Protein AF-A0A1C4VE84-F1 (afdb_monomer)

Solvent-accessible surface area (backbone atoms only — not comparable to full-atom values): 9255 Å² total; per-residue (Å²): 103,68,41,50,39,54,48,46,52,50,37,52,68,34,23,28,60,48,46,66,56,39,67,74,41,74,46,63,58,92,95,54,67,78,36,44,40,70,88,47,83,71,79,38,20,65,40,24,32,61,72,70,25,50,48,54,58,84,60,52,80,70,48,86,54,87,68,50,43,42,70,70,57,60,60,45,70,70,31,69,69,54,42,50,50,38,37,56,51,50,57,56,36,46,76,40,68,62,18,76,68,31,43,52,52,50,52,48,67,69,44,65,84,38,54,73,57,50,54,56,47,43,71,75,49,83,51,47,57,45,48,59,63,84,85,32,37,41,70,50,41,80,41,73,70,45,45,53,48,51,46,52,54,42,49,52,50,22,50,57,42,45,75,76,69,97

Sequence (166 aa):
MGSFVDSFIVNELTRNFDAYARSSYFHKDRGGKITAGPLWDLDLTYGIGGGDNLETTGWQYAQPRWPKPNNWINRLVTDPGFMALVRARWAALRQGPLSAAGLDARLAALTAPLANAADRNFQRWPNLTTEKIGPIVTPTADTWPGQLGYLRDWLTRRMAWLDSAV

Secondary structure (DSSP, 8-state):
-HHHHHHHHHHHHHT-TTTTTSS--EE--TTSPPEE------SS-TT-BSGGGG-SSS-GGG--SSSPPPHHHHHHHT-HHHHHHHHHHHHHHHTTTTSHHHHHHHHHHHHGGGHHHHHHHHHHS--TT-SEETTEE----SSHHHHHHHHHHHHHHHHHHHHHH-

InterPro domains:
  IPR014867 Spore coat protein CotH/Invasin CotH2/3/7 [PF08757] (3-162)

Mean predicted aligned error: 3.01 Å

Radius of gyration: 17.16 Å; Cα contacts (8 Å, |Δi|>4): 199; chains: 1; bounding box: 47×35×49 Å

Structure (mmCIF, N/CA/C/O backbone):
data_AF-A0A1C4VE84-F1
#
_entry.id   AF-A0A1C4VE84-F1
#
loop_
_atom_site.group_PDB
_atom_site.id
_atom_site.type_symbol
_atom_site.label_atom_id
_atom_site.label_alt_id
_atom_site.label_comp_id
_atom_site.label_asym_id
_atom_site.label_entity_id
_atom_site.label_seq_id
_atom_site.pdbx_PDB_ins_code
_atom_site.Cartn_x
_atom_site.Cartn_y
_atom_site.Cartn_z
_atom_site.occupancy
_atom_site.B_iso_or_equiv
_atom_site.auth_seq_id
_atom_site.auth_comp_id
_atom_site.auth_asym_id
_atom_site.auth_atom_id
_atom_site.pdbx_PDB_model_num
ATOM 1 N N . MET A 1 1 ? -17.828 -2.493 11.248 1.00 73.56 1 MET A N 1
ATOM 2 C CA . MET A 1 1 ? -16.469 -2.604 11.822 1.00 73.56 1 MET A CA 1
ATOM 3 C C . MET A 1 1 ? -15.560 -3.405 10.902 1.00 73.56 1 MET A C 1
ATOM 5 O O . MET A 1 1 ? -14.578 -2.835 10.465 1.00 73.56 1 MET A O 1
ATOM 9 N N . GLY A 1 2 ? -15.908 -4.651 10.537 1.00 90.81 2 GLY A N 1
ATOM 10 C CA . GLY A 1 2 ? -15.069 -5.503 9.671 1.00 90.81 2 GLY A CA 1
ATOM 11 C C . GLY A 1 2 ? -14.577 -4.829 8.385 1.00 90.81 2 GLY A C 1
ATOM 12 O O . GLY A 1 2 ? -13.380 -4.775 8.160 1.00 90.81 2 GLY A O 1
ATOM 13 N N . SER A 1 3 ? -15.463 -4.173 7.629 1.00 96.31 3 SER A N 1
ATOM 14 C CA . SER A 1 3 ? -15.075 -3.444 6.409 1.00 96.31 3 SER A CA 1
ATOM 15 C C . SER A 1 3 ? -14.049 -2.325 6.640 1.00 96.31 3 SER A C 1
ATOM 17 O O . SER A 1 3 ? -13.192 -2.082 5.802 1.00 96.31 3 SER A O 1
ATOM 19 N N . PHE A 1 4 ? -14.131 -1.627 7.778 1.00 97.25 4 PHE A N 1
ATOM 20 C CA . PHE A 1 4 ? -13.164 -0.587 8.138 1.00 97.25 4 PHE A CA 1
ATOM 21 C C . PHE A 1 4 ? -11.826 -1.198 8.558 1.00 97.25 4 PHE A C 1
ATOM 23 O O . PHE A 1 4 ? -10.792 -0.624 8.248 1.00 97.25 4 PHE A O 1
ATOM 30 N N . VAL A 1 5 ? -11.843 -2.362 9.215 1.00 98.12 5 VAL A N 1
ATOM 31 C CA . VAL A 1 5 ? -10.628 -3.119 9.552 1.00 98.12 5 VAL A CA 1
ATOM 32 C C . VAL A 1 5 ? -9.934 -3.612 8.281 1.00 98.12 5 VAL A C 1
ATOM 34 O O . VAL A 1 5 ? -8.737 -3.399 8.132 1.00 98.12 5 VAL A O 1
ATOM 37 N N . ASP A 1 6 ? -10.675 -4.206 7.343 1.00 97.69 6 ASP A N 1
ATOM 38 C CA . ASP A 1 6 ? -10.113 -4.669 6.069 1.00 97.69 6 ASP A CA 1
ATOM 39 C C . ASP A 1 6 ? -9.578 -3.492 5.232 1.00 97.69 6 ASP A C 1
ATOM 41 O O . ASP A 1 6 ? -8.462 -3.555 4.722 1.00 97.69 6 ASP A O 1
ATOM 45 N N . SER A 1 7 ? -10.329 -2.386 5.143 1.00 97.12 7 SER A N 1
ATOM 46 C CA . SER A 1 7 ? -9.882 -1.169 4.448 1.00 97.12 7 SER A CA 1
ATOM 47 C C . SER A 1 7 ? -8.631 -0.557 5.089 1.00 97.12 7 SER A C 1
ATOM 49 O O . SER A 1 7 ? -7.710 -0.166 4.373 1.00 97.12 7 SER A O 1
ATOM 51 N N . PHE A 1 8 ? -8.559 -0.516 6.424 1.00 97.56 8 PHE A N 1
ATOM 52 C CA . PHE A 1 8 ? -7.369 -0.066 7.148 1.00 97.56 8 PHE A CA 1
ATOM 53 C C . PHE A 1 8 ? -6.162 -0.947 6.830 1.00 97.56 8 PHE A C 1
ATOM 55 O O . PHE A 1 8 ? -5.136 -0.441 6.393 1.00 97.56 8 PHE A O 1
ATOM 62 N N . ILE A 1 9 ? -6.304 -2.268 6.974 1.00 98.12 9 ILE A N 1
ATOM 63 C CA . ILE A 1 9 ? -5.211 -3.212 6.719 1.00 98.12 9 ILE A CA 1
ATOM 64 C C . ILE A 1 9 ? -4.690 -3.069 5.295 1.00 98.12 9 ILE A C 1
ATOM 66 O O . ILE A 1 9 ? -3.480 -3.029 5.111 1.00 98.12 9 ILE A O 1
ATOM 70 N N . VAL A 1 10 ? -5.568 -2.967 4.294 1.00 97.56 10 VAL A N 1
ATOM 71 C CA . VAL A 1 10 ? -5.128 -2.808 2.906 1.00 97.56 10 VAL A CA 1
ATOM 72 C C . VAL A 1 10 ? -4.384 -1.487 2.723 1.00 97.56 10 VAL A C 1
ATOM 74 O O . VAL A 1 10 ? -3.252 -1.509 2.257 1.00 97.56 10 VAL A O 1
ATOM 77 N N . ASN A 1 11 ? -4.956 -0.354 3.136 1.00 97.25 11 ASN A N 1
ATOM 78 C CA . ASN A 1 11 ? -4.305 0.947 2.955 1.00 97.25 11 ASN A CA 1
ATOM 79 C C . ASN A 1 11 ? -2.958 1.052 3.688 1.00 97.25 11 ASN A C 1
ATOM 81 O O . ASN A 1 11 ? -2.011 1.637 3.156 1.00 97.25 11 ASN A O 1
ATOM 85 N N . GLU A 1 12 ? -2.848 0.458 4.878 1.00 97.75 12 GLU A N 1
ATOM 86 C CA . GLU A 1 12 ? -1.584 0.388 5.609 1.00 97.75 12 GLU A CA 1
ATOM 87 C C . GLU A 1 12 ? -0.594 -0.587 4.970 1.00 97.75 12 GLU A C 1
ATOM 89 O O . GLU A 1 12 ? 0.588 -0.263 4.860 1.00 97.75 12 GLU A O 1
ATOM 94 N N . LEU A 1 13 ? -1.040 -1.759 4.514 1.00 97.94 13 LEU A N 1
ATOM 95 C CA . LEU A 1 13 ? -0.197 -2.737 3.823 1.00 97.94 13 LEU A CA 1
ATOM 96 C C . LEU A 1 13 ? 0.399 -2.158 2.546 1.00 97.94 13 LEU A C 1
ATOM 98 O O . LEU A 1 13 ? 1.575 -2.363 2.270 1.00 97.94 13 LEU A O 1
ATOM 102 N N . THR A 1 14 ? -0.393 -1.430 1.769 1.00 96.94 14 THR A N 1
ATOM 103 C CA . THR A 1 14 ? 0.056 -0.910 0.480 1.00 96.94 14 THR A CA 1
ATOM 104 C C . THR A 1 14 ? 0.793 0.421 0.596 1.00 96.94 14 THR A C 1
ATOM 106 O O . THR A 1 14 ? 1.338 0.881 -0.406 1.00 96.94 14 THR A O 1
ATOM 109 N N . ARG A 1 15 ? 0.788 1.061 1.780 1.00 96.50 15 ARG A N 1
ATOM 110 C CA . ARG A 1 15 ? 1.184 2.471 1.965 1.00 96.50 15 ARG A CA 1
ATOM 111 C C . ARG A 1 15 ? 0.534 3.357 0.900 1.00 96.50 15 ARG A C 1
ATOM 113 O O . ARG A 1 15 ? 1.216 4.083 0.188 1.00 96.50 15 ARG A O 1
ATOM 120 N N . ASN A 1 16 ? -0.788 3.260 0.738 1.00 95.88 16 ASN A N 1
ATOM 121 C CA . ASN A 1 16 ? -1.475 4.022 -0.308 1.00 95.88 16 ASN A CA 1
ATOM 122 C C . ASN A 1 16 ? -1.294 5.529 -0.093 1.00 95.88 16 ASN A C 1
ATOM 124 O O . ASN A 1 16 ? -1.666 6.059 0.957 1.00 95.88 16 ASN A O 1
ATOM 128 N N . PHE A 1 17 ? -0.733 6.203 -1.104 1.00 95.00 17 PHE A N 1
ATOM 129 C CA . PHE A 1 17 ? -0.377 7.611 -1.037 1.00 95.00 17 PHE A CA 1
ATOM 130 C C . PHE A 1 17 ? -1.558 8.513 -0.643 1.00 95.00 17 PHE A C 1
ATOM 132 O O . PHE A 1 17 ? -1.354 9.499 0.076 1.00 95.00 17 PHE A O 1
ATOM 139 N N . ASP A 1 18 ? -2.765 8.149 -1.074 1.00 93.81 18 ASP A N 1
ATOM 140 C CA . ASP A 1 18 ? -3.991 8.936 -0.940 1.00 93.81 18 ASP A CA 1
ATOM 141 C C . ASP A 1 18 ? -4.906 8.482 0.208 1.00 93.81 18 ASP A C 1
ATOM 143 O O . ASP A 1 18 ? -5.931 9.122 0.481 1.00 93.81 18 ASP A O 1
ATOM 147 N N . ALA A 1 19 ? -4.533 7.412 0.920 1.00 94.44 19 ALA A N 1
ATOM 148 C CA . ALA A 1 19 ? -5.354 6.832 1.977 1.00 94.44 19 ALA A CA 1
ATOM 149 C C . ALA A 1 19 ? -5.807 7.864 3.018 1.00 94.44 19 ALA A C 1
ATOM 151 O O . ALA A 1 19 ? -5.060 8.749 3.442 1.00 94.44 19 ALA A O 1
ATOM 152 N N . TYR A 1 20 ? -7.059 7.711 3.459 1.00 94.50 20 TYR A N 1
ATOM 153 C CA . TYR A 1 20 ? -7.725 8.506 4.501 1.00 94.50 20 TYR A CA 1
ATOM 154 C C . TYR A 1 20 ? -7.960 9.983 4.178 1.00 94.50 20 TYR A C 1
ATOM 156 O O . TYR A 1 20 ? -8.703 10.647 4.907 1.00 94.50 20 TYR A O 1
ATOM 164 N N . ALA A 1 21 ? -7.386 10.495 3.094 1.00 93.75 21 ALA A N 1
ATOM 165 C CA . ALA A 1 21 ? -7.659 11.824 2.573 1.00 93.75 21 ALA A CA 1
ATOM 166 C C . ALA A 1 21 ? -8.552 11.769 1.328 1.00 93.75 21 ALA A C 1
ATOM 168 O O . ALA A 1 21 ? -9.466 12.584 1.184 1.00 93.75 21 ALA A O 1
ATOM 169 N N . ARG A 1 22 ? -8.280 10.805 0.443 1.00 92.75 22 ARG A N 1
ATOM 170 C CA . ARG A 1 22 ? -8.914 10.597 -0.862 1.00 92.75 22 ARG A CA 1
ATOM 171 C C . ARG A 1 22 ? -9.132 9.100 -1.102 1.00 92.75 22 ARG A C 1
ATOM 173 O O . ARG A 1 22 ? -8.963 8.291 -0.187 1.00 92.75 22 ARG A O 1
ATOM 180 N N . SER A 1 23 ? -9.610 8.764 -2.301 1.00 92.06 23 SER A N 1
ATOM 181 C CA . SER A 1 23 ? -9.728 7.388 -2.817 1.00 92.06 23 SER A CA 1
ATOM 182 C C . SER A 1 23 ? -10.403 6.411 -1.848 1.00 92.06 23 SER A C 1
ATOM 184 O O . SER A 1 23 ? -10.092 5.228 -1.767 1.00 92.06 23 SER A O 1
ATOM 186 N N . SER A 1 24 ? -11.363 6.944 -1.088 1.00 91.56 24 SER A N 1
ATOM 187 C CA . SER A 1 24 ? -12.128 6.230 -0.074 1.00 91.56 24 SER A CA 1
ATOM 188 C C . SER A 1 24 ? -13.597 6.266 -0.465 1.00 91.56 24 SER A C 1
ATOM 190 O O . SER A 1 24 ? -14.179 7.343 -0.599 1.00 91.56 24 SER A O 1
ATOM 192 N N . TYR A 1 25 ? -14.198 5.090 -0.628 1.00 93.44 25 TYR A N 1
ATOM 193 C CA . TYR A 1 25 ? -15.626 4.950 -0.884 1.00 93.44 25 TYR A CA 1
ATOM 194 C C . TYR A 1 25 ? -16.327 4.359 0.340 1.00 93.44 25 TYR A C 1
ATOM 196 O O . TYR A 1 25 ? -15.819 3.438 0.987 1.00 93.44 25 TYR A O 1
ATOM 204 N N . PHE A 1 26 ? -17.503 4.897 0.654 1.00 95.00 26 PHE A N 1
ATOM 205 C CA . PHE A 1 26 ? -18.347 4.430 1.743 1.00 95.00 26 PHE A CA 1
ATOM 206 C C . PHE A 1 26 ? -19.779 4.268 1.247 1.00 95.00 26 PHE A C 1
ATOM 208 O O . PHE A 1 26 ? -20.317 5.167 0.604 1.00 95.00 26 PHE A O 1
ATOM 215 N N . HIS A 1 27 ? -20.421 3.159 1.602 1.00 95.81 27 HIS A N 1
ATOM 216 C CA . HIS A 1 27 ? -21.837 2.937 1.307 1.00 95.81 27 HIS A CA 1
ATOM 217 C C . HIS A 1 27 ? -22.588 2.419 2.525 1.00 95.81 27 HIS A C 1
ATOM 219 O O . HIS A 1 27 ? -22.000 1.960 3.507 1.00 95.81 27 HIS A O 1
ATOM 225 N N . LYS A 1 28 ? -23.914 2.505 2.471 1.00 97.06 28 LYS A N 1
ATOM 226 C CA . LYS A 1 28 ? -24.795 1.917 3.474 1.00 97.06 28 LYS A CA 1
ATOM 227 C C . LYS A 1 28 ? -26.166 1.630 2.891 1.00 97.06 28 LYS A C 1
ATOM 229 O O . LYS A 1 28 ? -26.684 2.427 2.112 1.00 97.06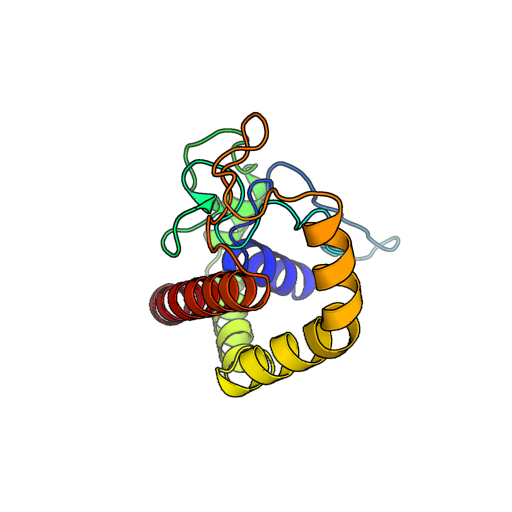 28 LYS A O 1
ATOM 234 N N . ASP A 1 29 ? -26.782 0.566 3.381 1.00 95.62 29 ASP A N 1
ATOM 235 C CA . ASP A 1 29 ? -28.220 0.391 3.243 1.00 95.62 29 ASP A CA 1
ATOM 236 C C . ASP A 1 29 ? -28.963 1.327 4.202 1.00 95.62 29 ASP A C 1
ATOM 238 O O . ASP A 1 29 ? -28.430 1.801 5.220 1.00 95.62 29 ASP A O 1
ATOM 242 N N . ARG A 1 30 ? -30.232 1.600 3.891 1.00 96.44 30 ARG A N 1
ATOM 243 C CA . ARG A 1 30 ? -31.090 2.414 4.754 1.00 96.44 30 ARG A CA 1
ATOM 244 C C . ARG A 1 30 ? -31.231 1.742 6.125 1.00 96.44 30 ARG A C 1
ATOM 246 O O . ARG A 1 30 ? -31.571 0.573 6.217 1.00 96.44 30 ARG A O 1
ATOM 253 N N . GLY A 1 31 ? -30.953 2.491 7.194 1.00 95.75 31 GLY A N 1
ATOM 254 C CA . GLY A 1 31 ? -30.956 1.973 8.572 1.00 95.75 31 GLY A CA 1
ATOM 255 C C . GLY A 1 31 ? -29.722 1.142 8.957 1.00 95.75 31 GLY A C 1
ATOM 256 O O . GLY A 1 31 ? -29.531 0.856 10.135 1.00 95.75 31 GLY A O 1
ATOM 257 N N . GLY A 1 32 ? -28.851 0.808 8.000 1.00 95.56 32 GLY A N 1
ATOM 258 C CA . GLY A 1 32 ? -27.630 0.043 8.233 1.00 95.56 32 GLY A CA 1
ATOM 259 C C . GLY A 1 32 ? -26.445 0.878 8.727 1.00 95.56 32 GLY A C 1
ATOM 260 O O . GLY A 1 32 ? -26.465 2.118 8.759 1.00 95.56 32 GLY A O 1
ATOM 261 N N . LYS A 1 33 ? -25.370 0.167 9.084 1.00 94.94 33 LYS A N 1
ATOM 262 C CA . LYS A 1 33 ? -24.057 0.756 9.384 1.00 94.94 33 LYS A CA 1
ATOM 263 C C . LYS A 1 33 ? -23.351 1.154 8.085 1.00 94.94 33 LYS A C 1
ATOM 265 O O . LYS A 1 33 ? -23.611 0.581 7.032 1.00 94.94 33 LYS A O 1
ATOM 270 N N . ILE A 1 34 ? -22.448 2.129 8.179 1.00 95.94 34 ILE A N 1
ATOM 271 C CA . ILE A 1 34 ? -21.557 2.474 7.066 1.00 95.94 34 ILE A CA 1
ATOM 272 C C . ILE A 1 34 ? -20.587 1.312 6.830 1.00 95.94 34 ILE A C 1
ATOM 274 O O . ILE A 1 34 ? -20.036 0.751 7.782 1.00 95.94 34 ILE A O 1
ATOM 278 N N . THR A 1 35 ? -20.387 0.987 5.560 1.00 96.88 35 THR A N 1
ATOM 279 C CA . THR A 1 35 ? -19.419 0.021 5.048 1.00 96.88 35 THR A CA 1
ATOM 280 C C . THR A 1 35 ? -18.323 0.780 4.311 1.00 96.88 35 THR A C 1
ATOM 282 O O . THR A 1 35 ? -18.606 1.736 3.592 1.00 96.88 35 THR A O 1
ATOM 285 N N . ALA A 1 36 ? -17.073 0.375 4.528 1.00 96.19 36 ALA A N 1
ATOM 286 C CA . ALA A 1 36 ? -15.901 0.938 3.867 1.00 96.19 36 ALA A CA 1
ATOM 287 C C . ALA A 1 36 ? -15.490 0.054 2.697 1.00 96.19 36 ALA A C 1
ATOM 289 O O . ALA A 1 36 ? -15.369 -1.159 2.855 1.00 96.19 36 ALA A O 1
ATOM 290 N N . GLY A 1 37 ? -15.262 0.679 1.550 1.00 93.38 37 GLY A N 1
ATOM 291 C CA . GLY A 1 37 ? -15.029 0.004 0.285 1.00 93.38 37 GLY A CA 1
ATOM 292 C C . GLY A 1 37 ? -16.212 0.161 -0.682 1.00 93.38 37 GLY A C 1
ATOM 293 O O . GLY A 1 37 ? -17.249 0.663 -0.264 1.00 93.38 37 GLY A O 1
ATOM 294 N N . PRO A 1 38 ? -16.079 -0.267 -1.950 1.00 93.69 38 PRO A N 1
ATOM 295 C CA . PRO A 1 38 ? -14.931 -0.999 -2.484 1.00 93.69 38 PRO A CA 1
ATOM 296 C C . PRO A 1 38 ? -13.642 -0.169 -2.496 1.00 93.69 38 PRO A C 1
ATOM 298 O O . PRO A 1 38 ? -13.670 1.059 -2.429 1.00 93.69 38 PRO A O 1
ATOM 301 N N . LEU A 1 39 ? -12.509 -0.871 -2.517 1.00 94.00 39 LEU A N 1
ATOM 302 C CA . LEU A 1 39 ? -11.189 -0.258 -2.648 1.00 94.00 39 LEU A CA 1
ATOM 303 C C . LEU A 1 39 ? -11.082 0.468 -3.995 1.00 94.00 39 LEU A C 1
ATOM 305 O O . LEU A 1 39 ? -11.628 0.000 -4.994 1.00 94.00 39 LEU A O 1
ATOM 309 N N . TRP A 1 40 ? -10.363 1.585 -4.014 1.00 93.69 40 TRP A N 1
ATOM 310 C CA . TRP A 1 40 ? -10.184 2.421 -5.195 1.00 93.69 40 TRP A CA 1
ATOM 311 C C . TRP A 1 40 ? -8.782 3.038 -5.183 1.00 93.69 40 TRP A C 1
ATOM 313 O O . TRP A 1 40 ? -8.270 3.322 -4.104 1.00 93.69 40 TRP A O 1
ATOM 323 N N . ASP A 1 41 ? -8.192 3.237 -6.367 1.00 93.38 41 ASP A N 1
ATOM 324 C CA . ASP A 1 41 ? -6.924 3.962 -6.576 1.00 93.38 41 ASP A CA 1
ATOM 325 C C . ASP A 1 41 ? -5.740 3.441 -5.735 1.00 93.38 41 ASP A C 1
ATOM 327 O O . ASP A 1 41 ? -5.394 3.980 -4.683 1.00 93.38 41 ASP A O 1
ATOM 331 N N . LEU A 1 42 ? -5.134 2.335 -6.177 1.00 95.12 42 LEU A N 1
ATOM 332 C CA . LEU A 1 42 ? -3.949 1.733 -5.542 1.00 95.12 42 LEU A CA 1
ATOM 333 C C . LEU A 1 42 ? -2.725 1.724 -6.471 1.00 95.12 42 LEU A C 1
ATOM 335 O O . LEU A 1 42 ? -1.835 0.895 -6.316 1.00 95.12 42 LEU A O 1
ATOM 339 N N . ASP A 1 43 ? -2.667 2.618 -7.447 1.00 94.00 43 ASP A N 1
ATOM 340 C CA . ASP A 1 43 ? -1.531 2.787 -8.357 1.00 94.00 43 ASP A CA 1
ATOM 341 C C . ASP A 1 43 ? -0.322 3.465 -7.678 1.00 94.00 43 ASP A C 1
ATOM 343 O O . ASP A 1 43 ? 0.818 3.088 -7.945 1.00 94.00 43 ASP A O 1
ATOM 347 N N . LEU A 1 44 ? -0.553 4.385 -6.730 1.00 95.62 44 LEU A N 1
ATOM 348 C CA . LEU A 1 44 ? 0.491 5.026 -5.909 1.00 95.62 44 LEU A CA 1
ATOM 349 C C . LEU A 1 44 ? 0.740 4.280 -4.587 1.00 95.62 44 LEU A C 1
ATOM 351 O O . LEU A 1 44 ? 0.517 4.790 -3.480 1.00 95.62 44 LEU A O 1
ATOM 355 N N . THR A 1 45 ? 1.174 3.030 -4.715 1.00 96.75 45 THR A N 1
ATOM 356 C CA . THR A 1 45 ? 1.421 2.100 -3.606 1.00 96.75 45 THR A CA 1
ATOM 357 C C . THR A 1 45 ? 2.760 1.380 -3.760 1.00 96.75 45 THR A C 1
ATOM 359 O O . THR A 1 45 ? 3.456 1.534 -4.760 1.00 96.75 45 THR A O 1
ATOM 362 N N . TYR A 1 46 ? 3.137 0.581 -2.759 1.00 96.88 46 TYR A N 1
ATOM 363 C CA . TYR A 1 46 ? 4.263 -0.359 -2.838 1.00 96.88 46 TYR A CA 1
ATOM 364 C C . TYR A 1 46 ? 5.615 0.267 -3.201 1.00 96.88 46 TYR A C 1
ATOM 366 O O . TYR A 1 46 ? 6.404 -0.325 -3.935 1.00 96.88 46 TYR A O 1
ATOM 374 N N . GLY A 1 47 ? 5.890 1.471 -2.700 1.00 96.12 47 GLY A N 1
ATOM 375 C CA . GLY A 1 47 ? 7.138 2.161 -3.009 1.00 96.12 47 GLY A CA 1
ATOM 376 C C . GLY A 1 47 ? 7.106 3.008 -4.284 1.00 96.12 47 GLY A C 1
ATOM 377 O O . GLY A 1 47 ? 8.155 3.459 -4.730 1.00 96.12 47 GLY A O 1
ATOM 378 N N . ILE A 1 48 ? 5.923 3.240 -4.864 1.00 96.12 48 ILE A N 1
ATOM 379 C CA . ILE A 1 48 ? 5.706 4.107 -6.032 1.00 96.12 48 ILE A CA 1
ATOM 380 C C . ILE A 1 48 ? 4.905 5.337 -5.604 1.00 96.12 48 ILE A C 1
ATOM 382 O O . ILE A 1 48 ? 3.853 5.198 -4.985 1.00 96.12 48 ILE A O 1
ATOM 386 N N . GLY A 1 49 ? 5.366 6.549 -5.923 1.00 94.44 49 GLY A N 1
ATOM 387 C CA . GLY A 1 49 ? 4.702 7.794 -5.507 1.00 94.44 49 GLY A CA 1
ATOM 388 C C . GLY A 1 49 ? 5.675 8.862 -5.023 1.00 94.44 49 GLY A C 1
ATOM 389 O O . GLY A 1 49 ? 6.463 9.379 -5.803 1.00 94.44 49 GLY A O 1
ATOM 390 N N . GLY A 1 50 ? 5.622 9.237 -3.747 1.00 92.62 50 GLY A N 1
ATOM 391 C CA . GLY A 1 50 ? 6.529 10.219 -3.162 1.00 92.62 50 GLY A CA 1
ATOM 392 C C . GLY A 1 50 ? 6.435 10.357 -1.637 1.00 92.62 50 GLY A C 1
ATOM 393 O O . GLY A 1 50 ? 5.407 10.104 -1.005 1.00 92.62 50 GLY A O 1
ATOM 394 N N . GLY A 1 51 ? 7.520 10.836 -1.030 1.00 91.50 51 GLY A N 1
ATOM 395 C CA . GLY A 1 51 ? 7.612 10.996 0.423 1.00 91.50 51 GLY A CA 1
ATOM 396 C C . GLY A 1 51 ? 7.467 9.659 1.153 1.00 91.50 51 GLY A C 1
ATOM 397 O O . GLY A 1 51 ? 7.961 8.638 0.690 1.00 91.50 51 GLY A O 1
ATOM 398 N N . ASP A 1 52 ? 6.757 9.659 2.278 1.00 90.50 52 ASP A N 1
ATOM 399 C CA . ASP A 1 52 ? 6.671 8.510 3.186 1.00 90.50 52 ASP A CA 1
ATOM 400 C C . ASP A 1 52 ? 6.102 7.228 2.560 1.00 90.50 52 ASP A C 1
ATOM 402 O O . ASP A 1 52 ? 6.355 6.142 3.069 1.00 90.50 52 ASP A O 1
ATOM 406 N N . ASN A 1 53 ? 5.337 7.306 1.466 1.00 90.94 53 ASN A N 1
ATOM 407 C CA . ASN A 1 53 ? 4.785 6.097 0.849 1.00 90.94 53 ASN A CA 1
ATOM 408 C C . ASN A 1 53 ? 5.860 5.234 0.152 1.00 90.94 53 ASN A C 1
ATOM 410 O O . ASN A 1 53 ? 5.608 4.070 -0.161 1.00 90.94 53 ASN A O 1
ATOM 414 N N . LEU A 1 54 ? 7.053 5.801 -0.060 1.00 95.12 54 LEU A N 1
ATOM 415 C CA . LEU A 1 54 ? 8.233 5.082 -0.532 1.00 95.12 54 LEU A CA 1
ATOM 416 C C . LEU A 1 54 ? 8.797 4.151 0.557 1.00 95.12 54 LEU A C 1
ATOM 418 O O . LEU A 1 54 ? 9.407 3.122 0.255 1.00 95.12 54 LEU A O 1
ATOM 422 N N . GLU A 1 55 ? 8.532 4.473 1.825 1.00 96.31 55 GLU A N 1
ATOM 423 C CA . GLU A 1 55 ? 9.053 3.761 2.983 1.00 96.31 55 GLU A CA 1
ATOM 424 C C . GLU A 1 55 ? 8.232 2.518 3.330 1.00 96.31 55 GLU A C 1
ATOM 426 O O . GLU A 1 55 ? 6.998 2.523 3.369 1.00 96.31 55 GLU A O 1
ATOM 431 N N . THR A 1 56 ? 8.943 1.452 3.693 1.00 98.06 56 THR A N 1
ATOM 432 C CA . THR A 1 56 ? 8.333 0.194 4.168 1.00 98.06 56 THR A CA 1
ATOM 433 C C . THR A 1 56 ? 7.908 0.253 5.638 1.00 98.06 56 THR A C 1
ATOM 435 O O . THR A 1 56 ? 7.156 -0.601 6.105 1.00 98.06 56 THR A O 1
ATOM 438 N N . THR A 1 57 ? 8.326 1.280 6.374 1.00 97.75 57 THR A N 1
ATOM 439 C CA . THR A 1 57 ? 8.003 1.485 7.790 1.00 97.75 57 THR A CA 1
ATOM 440 C C . THR A 1 57 ? 7.121 2.717 7.978 1.00 97.75 57 THR A C 1
ATOM 442 O O . THR A 1 57 ? 6.966 3.532 7.069 1.00 97.75 57 THR A O 1
ATOM 445 N N . GLY A 1 58 ? 6.517 2.840 9.160 1.00 96.69 58 GLY A N 1
ATOM 446 C CA . GLY A 1 58 ? 5.635 3.949 9.517 1.00 96.69 58 GLY A CA 1
ATOM 447 C C . GLY A 1 58 ? 4.176 3.728 9.112 1.00 96.69 58 GLY A C 1
ATOM 448 O O . GLY A 1 58 ? 3.855 2.948 8.212 1.00 96.69 58 GLY A O 1
ATOM 449 N N . TRP A 1 59 ? 3.277 4.412 9.812 1.00 96.75 59 TRP A N 1
ATOM 450 C CA . TRP A 1 59 ? 1.839 4.343 9.567 1.00 96.75 59 TRP A CA 1
ATOM 451 C C . TRP A 1 59 ? 1.403 5.375 8.530 1.00 96.75 59 TRP A C 1
ATOM 453 O O . TRP A 1 59 ? 1.784 6.544 8.611 1.00 96.75 59 TRP A O 1
ATOM 463 N N . GLN A 1 60 ? 0.553 4.968 7.591 1.00 95.75 60 GLN A N 1
ATOM 464 C CA . GLN A 1 60 ? 0.002 5.851 6.572 1.00 95.75 60 GLN A CA 1
ATOM 465 C C . GLN A 1 60 ? -0.962 6.873 7.179 1.00 95.75 60 GLN A C 1
ATOM 467 O O . GLN A 1 60 ? -0.917 8.044 6.806 1.00 95.75 60 GLN A O 1
ATOM 472 N N . TYR A 1 61 ? -1.765 6.487 8.176 1.00 95.56 61 TYR A N 1
ATOM 473 C CA . TYR A 1 61 ? -2.631 7.433 8.893 1.00 95.56 61 TYR A CA 1
ATOM 474 C C . TYR A 1 61 ? -1.855 8.525 9.657 1.00 95.56 61 TYR A C 1
ATOM 476 O O . TYR A 1 61 ? -2.431 9.560 9.990 1.00 95.56 61 TYR A O 1
ATOM 484 N N . ALA A 1 62 ? -0.567 8.302 9.943 1.00 95.12 62 ALA A N 1
ATOM 485 C CA . ALA A 1 62 ? 0.277 9.206 10.721 1.00 95.12 62 ALA A CA 1
ATOM 486 C C . ALA A 1 62 ? 1.207 10.071 9.856 1.00 95.12 62 ALA A C 1
ATOM 488 O O . ALA A 1 62 ? 2.037 10.802 10.399 1.00 95.12 62 ALA A O 1
ATOM 489 N N . GLN A 1 63 ? 1.102 9.995 8.526 1.00 90.56 63 GLN A N 1
ATOM 490 C CA . GLN A 1 63 ? 1.994 10.757 7.661 1.00 90.56 63 GLN A CA 1
ATOM 491 C C . GLN A 1 63 ? 1.826 12.280 7.859 1.00 90.56 63 GLN A C 1
ATOM 493 O O . GLN A 1 63 ? 0.698 12.772 7.976 1.00 90.56 63 GLN A O 1
ATOM 498 N N . PRO A 1 64 ? 2.916 13.066 7.833 1.00 89.12 64 PRO A N 1
ATOM 499 C CA . PRO A 1 64 ? 2.848 14.518 7.973 1.00 89.12 64 PRO A CA 1
ATOM 500 C C . PRO A 1 64 ? 2.609 15.239 6.637 1.00 89.12 64 PRO A C 1
ATOM 502 O O . PRO A 1 64 ? 2.234 16.418 6.630 1.00 89.12 64 PRO A O 1
ATOM 505 N N . ARG A 1 65 ? 2.845 14.554 5.509 1.00 89.56 65 ARG A N 1
ATOM 506 C CA . ARG A 1 6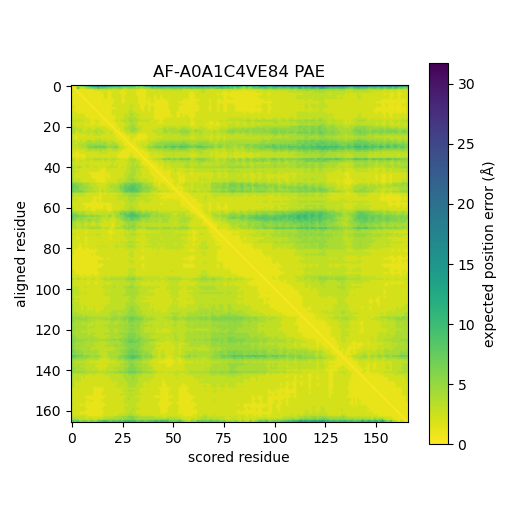5 ? 2.769 15.131 4.161 1.00 89.56 65 ARG A CA 1
ATOM 507 C C . ARG A 1 65 ? 1.333 15.363 3.688 1.00 89.56 65 ARG A C 1
ATOM 509 O O . ARG A 1 65 ? 0.379 14.800 4.218 1.00 89.56 65 ARG A O 1
ATOM 516 N N . TRP A 1 66 ? 1.196 16.170 2.636 1.00 85.81 66 TRP A N 1
ATOM 517 C CA . TRP A 1 66 ? -0.064 16.311 1.909 1.00 85.81 66 TRP A CA 1
ATOM 518 C C . TRP A 1 66 ? -0.250 15.173 0.875 1.00 85.81 66 TRP A C 1
ATOM 520 O O . TRP A 1 66 ? 0.736 14.728 0.282 1.00 85.81 66 TRP A O 1
ATOM 530 N N . PRO A 1 67 ? -1.495 14.717 0.632 1.00 88.06 67 PRO A N 1
ATOM 531 C CA . PRO A 1 67 ? -2.693 15.072 1.386 1.00 88.06 67 PRO A CA 1
ATOM 532 C C . PRO A 1 67 ? -2.681 14.485 2.809 1.00 88.06 67 PRO A C 1
ATOM 534 O O . PRO A 1 67 ? -2.249 13.355 3.024 1.00 88.06 67 PRO A O 1
ATOM 537 N N . LYS A 1 68 ? -3.140 15.265 3.796 1.00 90.62 68 LYS A N 1
ATOM 538 C CA . LYS A 1 68 ? -3.164 14.811 5.192 1.00 90.62 68 LYS A CA 1
ATOM 539 C C . LYS A 1 68 ? -4.348 13.869 5.438 1.00 90.62 68 LYS A C 1
ATOM 541 O O . LYS A 1 68 ? -5.451 14.187 4.985 1.00 90.62 68 LYS A O 1
ATOM 546 N N . PRO A 1 69 ? -4.157 12.768 6.184 1.00 93.00 69 PRO A N 1
ATOM 547 C CA . PRO A 1 69 ? -5.251 11.917 6.640 1.00 93.00 69 PRO A CA 1
ATOM 548 C C . PRO A 1 69 ? -6.339 12.723 7.361 1.00 93.00 69 PRO A C 1
ATOM 550 O O . PRO A 1 69 ? -6.044 13.566 8.210 1.00 93.00 69 PRO A O 1
ATOM 553 N N . ASN A 1 70 ? -7.608 12.465 7.038 1.00 93.31 70 ASN A N 1
ATOM 554 C CA . ASN A 1 70 ? -8.729 13.112 7.718 1.00 93.31 70 ASN A CA 1
ATOM 555 C C . ASN A 1 70 ? -8.891 12.586 9.154 1.00 93.31 70 ASN A C 1
ATOM 557 O O . ASN A 1 70 ? -8.622 11.425 9.446 1.00 93.31 70 ASN A O 1
ATOM 561 N N . ASN A 1 71 ? -9.450 13.401 10.050 1.00 92.06 71 ASN A N 1
ATOM 562 C CA . ASN A 1 71 ? -9.526 13.086 11.486 1.00 92.06 71 ASN A CA 1
ATOM 563 C C . ASN A 1 71 ? -10.284 11.792 11.844 1.00 92.06 71 ASN A C 1
ATOM 565 O O . ASN A 1 71 ? -10.079 11.249 12.931 1.00 92.06 71 ASN A O 1
ATOM 569 N N . TRP A 1 72 ? -11.158 11.287 10.968 1.00 92.88 72 TRP A N 1
ATOM 570 C CA . TRP A 1 72 ? -11.946 10.085 11.249 1.00 92.88 72 TRP A CA 1
ATOM 571 C C . TRP A 1 72 ? -11.065 8.848 11.458 1.00 92.88 72 TRP A C 1
ATOM 573 O O . TRP A 1 72 ? -11.381 8.040 12.331 1.00 92.88 72 TRP A O 1
ATOM 583 N N . ILE A 1 73 ? -9.948 8.714 10.728 1.00 95.81 73 ILE A N 1
ATOM 584 C CA . ILE A 1 73 ? -9.072 7.551 10.904 1.00 95.81 73 ILE A CA 1
ATOM 585 C C . ILE A 1 73 ? -8.335 7.618 12.239 1.00 95.81 73 ILE A C 1
ATOM 587 O O . ILE A 1 73 ? -8.287 6.628 12.965 1.00 95.81 73 ILE A O 1
ATOM 591 N N . ASN A 1 74 ? -7.884 8.813 12.628 1.00 94.62 74 ASN A N 1
ATOM 592 C CA . ASN A 1 74 ? -7.231 9.049 13.914 1.00 94.62 74 ASN A CA 1
ATOM 593 C C . ASN A 1 74 ? -8.155 8.690 15.087 1.00 94.62 74 ASN A C 1
ATOM 595 O O . ASN A 1 74 ? -7.707 8.165 16.107 1.00 94.62 74 ASN A O 1
ATOM 599 N N . ARG A 1 75 ? -9.470 8.902 14.937 1.00 95.81 75 ARG A N 1
ATOM 600 C CA . ARG A 1 75 ? -10.444 8.496 15.956 1.00 95.81 75 ARG A CA 1
ATOM 601 C C . ARG A 1 75 ? -10.625 6.979 16.054 1.00 95.81 75 ARG A C 1
ATOM 603 O O . ARG A 1 75 ? -10.900 6.496 17.150 1.00 95.81 75 ARG A O 1
ATOM 610 N N . LEU A 1 76 ? -10.490 6.251 14.943 1.00 95.69 76 LEU A N 1
ATOM 611 C CA . LEU A 1 76 ? -10.587 4.789 14.920 1.00 95.69 76 LEU A CA 1
ATOM 612 C C . LEU A 1 76 ? -9.333 4.128 15.492 1.00 95.69 76 LEU A C 1
ATOM 614 O O . LEU A 1 76 ? -9.453 3.262 16.346 1.00 95.69 76 LEU A O 1
ATOM 618 N N . VAL A 1 77 ? -8.136 4.552 15.077 1.00 96.62 77 VAL A N 1
ATOM 619 C CA . VAL A 1 77 ? -6.875 3.934 15.541 1.00 96.62 77 VAL A CA 1
ATOM 620 C C . VAL A 1 77 ? -6.583 4.199 17.023 1.00 96.62 77 VAL A C 1
ATOM 622 O O . VAL A 1 77 ? -5.821 3.466 17.643 1.00 96.62 77 VAL A O 1
ATOM 625 N N . THR A 1 78 ? -7.210 5.221 17.615 1.00 96.81 78 THR A N 1
ATOM 626 C CA . THR A 1 78 ? -7.160 5.485 19.065 1.00 96.81 78 THR A CA 1
ATOM 627 C C . THR A 1 78 ? -8.169 4.660 19.868 1.00 96.81 78 THR A C 1
ATOM 629 O O . THR A 1 78 ? -8.096 4.640 21.095 1.00 96.81 78 THR A O 1
ATOM 632 N N . ASP A 1 79 ? -9.106 3.968 19.212 1.00 97.75 79 ASP A N 1
ATOM 633 C CA . ASP A 1 79 ? -10.029 3.053 19.875 1.00 97.75 79 ASP A CA 1
ATOM 634 C C . ASP A 1 79 ? -9.365 1.673 20.078 1.00 97.75 79 ASP A C 1
ATOM 636 O O . ASP A 1 79 ? -9.015 0.997 19.102 1.00 97.75 79 ASP A O 1
ATOM 640 N N . PRO A 1 80 ? -9.194 1.206 21.329 1.00 97.31 80 PRO A N 1
ATOM 641 C CA . PRO A 1 80 ? -8.515 -0.061 21.593 1.00 97.31 80 PRO A CA 1
ATOM 642 C C . PRO A 1 80 ? -9.291 -1.271 21.056 1.00 97.31 80 PRO A C 1
ATOM 644 O O . PRO A 1 80 ? -8.675 -2.277 20.700 1.00 97.31 80 PRO A O 1
ATOM 647 N N . GLY A 1 81 ? -10.623 -1.182 20.958 1.00 97.94 81 GLY A N 1
ATOM 648 C CA . GLY A 1 81 ? -11.462 -2.236 20.392 1.00 97.94 81 GLY A CA 1
ATOM 649 C C . GLY A 1 81 ? -11.255 -2.383 18.886 1.00 97.94 81 GLY A C 1
ATOM 650 O O . GLY A 1 81 ? -11.103 -3.498 18.386 1.00 97.94 81 GLY A O 1
ATOM 651 N N . PHE A 1 82 ? -11.176 -1.267 18.160 1.00 98.00 82 PHE A N 1
ATOM 652 C CA . PHE A 1 82 ? -10.832 -1.258 16.742 1.00 98.00 82 PHE A CA 1
ATOM 653 C C . PHE A 1 82 ? -9.448 -1.868 16.502 1.00 98.00 82 PHE A C 1
ATOM 655 O O . PHE A 1 82 ? -9.325 -2.790 15.696 1.00 98.00 82 PHE A O 1
ATOM 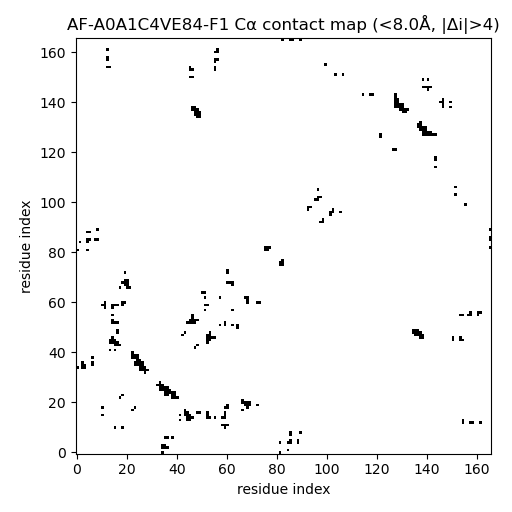662 N N . MET A 1 83 ? -8.426 -1.438 17.248 1.00 98.12 83 MET A N 1
ATOM 663 C CA . MET A 1 83 ? -7.070 -1.971 17.074 1.00 98.12 83 MET A CA 1
ATOM 664 C C . MET A 1 83 ? -6.940 -3.443 17.487 1.00 98.12 83 MET A C 1
ATOM 666 O O . MET A 1 83 ? -6.176 -4.184 16.871 1.00 98.12 83 MET A O 1
ATOM 670 N N . ALA A 1 84 ? -7.722 -3.918 18.462 1.00 98.31 84 ALA A N 1
ATOM 671 C CA . ALA A 1 84 ? -7.794 -5.346 18.771 1.00 98.31 84 ALA A CA 1
ATOM 672 C C . ALA A 1 84 ? -8.349 -6.165 17.590 1.00 98.31 84 ALA A C 1
ATOM 674 O O . ALA A 1 84 ? -7.826 -7.237 17.284 1.00 98.31 84 ALA A O 1
ATOM 675 N N . LEU A 1 85 ? -9.363 -5.646 16.887 1.00 98.62 85 LEU A N 1
ATOM 676 C CA . LEU A 1 85 ? -9.894 -6.283 15.678 1.00 98.62 85 LEU A CA 1
ATOM 677 C C . LEU A 1 85 ? -8.888 -6.253 14.522 1.00 98.62 85 LEU A C 1
ATOM 679 O O . LEU A 1 85 ? -8.775 -7.246 13.807 1.00 98.62 85 LEU A O 1
ATOM 683 N N . VAL A 1 86 ? -8.144 -5.153 14.356 1.00 98.56 86 VAL A N 1
ATOM 684 C CA . VAL A 1 86 ? -7.054 -5.056 13.371 1.00 98.56 86 VAL A CA 1
ATOM 685 C C . VAL A 1 86 ? -5.991 -6.118 13.639 1.00 98.56 86 VAL A C 1
ATOM 687 O O . VAL A 1 86 ? -5.670 -6.871 12.724 1.00 98.56 86 VAL A O 1
ATOM 690 N N . ARG A 1 87 ? -5.519 -6.256 14.885 1.00 98.56 87 ARG A N 1
ATOM 691 C CA . ARG A 1 87 ? -4.559 -7.304 15.275 1.00 98.56 87 ARG A CA 1
ATOM 692 C C . ARG A 1 87 ? -5.049 -8.704 14.957 1.00 98.56 87 ARG A C 1
ATOM 694 O O . ARG A 1 87 ? -4.348 -9.470 14.299 1.00 98.56 87 ARG A O 1
ATOM 701 N N . ALA A 1 88 ? -6.266 -9.032 15.388 1.00 98.50 88 ALA A N 1
ATOM 702 C CA . ALA A 1 88 ? -6.845 -10.347 15.143 1.00 98.50 88 ALA A CA 1
ATOM 703 C C . ALA A 1 88 ? -6.983 -10.634 13.639 1.00 98.50 88 ALA A C 1
ATOM 705 O O . ALA A 1 88 ? -6.657 -11.728 13.173 1.00 98.50 88 ALA A O 1
ATOM 706 N N . ARG A 1 89 ? -7.426 -9.639 12.859 1.00 98.56 89 ARG A N 1
ATOM 707 C CA . ARG A 1 89 ? -7.583 -9.776 11.410 1.00 98.56 89 ARG A CA 1
ATOM 708 C C . ARG A 1 89 ? -6.240 -9.892 10.692 1.00 98.56 89 ARG A C 1
ATOM 710 O O . ARG A 1 89 ? -6.122 -10.740 9.810 1.00 98.56 89 ARG A O 1
ATOM 717 N N . TRP A 1 90 ? -5.240 -9.102 11.077 1.00 98.56 90 TRP A N 1
ATOM 718 C CA . TRP A 1 90 ? -3.880 -9.186 10.544 1.00 98.56 90 TRP A CA 1
ATOM 719 C C . TRP A 1 90 ? -3.275 -10.570 10.789 1.00 98.56 90 TRP A C 1
ATOM 721 O O . TRP A 1 90 ? -2.868 -11.232 9.836 1.00 98.56 90 TRP A O 1
ATOM 731 N N . ALA A 1 91 ? -3.321 -11.061 12.032 1.00 98.44 91 ALA A N 1
ATOM 732 C CA . ALA A 1 91 ? -2.816 -12.386 12.388 1.00 98.44 91 ALA A CA 1
ATOM 733 C C . ALA A 1 91 ? -3.476 -13.503 11.558 1.00 98.44 91 ALA A C 1
ATOM 735 O O . ALA A 1 91 ? -2.787 -14.382 11.041 1.00 98.44 91 ALA A O 1
ATOM 736 N N . ALA A 1 92 ? -4.797 -13.434 11.357 1.00 98.38 92 ALA A N 1
ATOM 737 C CA . ALA A 1 92 ? -5.514 -14.387 10.510 1.00 98.38 92 ALA A CA 1
ATOM 738 C C . ALA A 1 92 ? -5.068 -14.321 9.036 1.00 98.38 92 ALA A C 1
ATOM 740 O O . ALA A 1 92 ? -4.873 -15.353 8.397 1.00 98.38 92 ALA A O 1
ATOM 741 N N . LEU A 1 93 ? -4.870 -13.119 8.482 1.00 98.19 93 LEU A N 1
ATOM 742 C CA . LEU A 1 93 ? -4.404 -12.949 7.102 1.00 98.19 93 LEU A CA 1
ATOM 743 C C . LEU A 1 93 ? -2.967 -13.453 6.908 1.00 98.19 93 LEU A C 1
ATOM 745 O O . LEU A 1 93 ? -2.665 -14.027 5.857 1.00 98.19 93 LEU A O 1
ATOM 749 N N . ARG A 1 94 ? -2.101 -13.293 7.917 1.00 98.12 94 ARG A N 1
ATOM 750 C CA . ARG A 1 94 ? -0.711 -13.783 7.906 1.00 98.12 94 ARG A CA 1
ATOM 751 C C . ARG A 1 94 ? -0.598 -15.307 7.934 1.00 98.12 94 ARG A C 1
ATOM 753 O O . ARG A 1 94 ? 0.395 -15.836 7.447 1.00 98.12 94 ARG A O 1
ATOM 760 N N . GLN A 1 95 ? -1.631 -16.013 8.394 1.00 97.88 95 GLN A N 1
ATOM 761 C CA . GLN A 1 95 ? -1.740 -17.475 8.283 1.00 97.88 95 GLN A CA 1
ATOM 762 C C . GLN A 1 95 ? -2.286 -17.952 6.926 1.00 97.88 95 GLN A C 1
ATOM 764 O O . GLN A 1 95 ? -2.383 -19.154 6.693 1.00 97.88 95 GLN A O 1
ATOM 769 N N . GLY A 1 96 ? -2.653 -17.038 6.024 1.00 96.75 96 GLY A N 1
ATOM 770 C CA . GLY A 1 96 ? -3.264 -17.383 4.744 1.00 96.75 96 GLY A CA 1
ATOM 771 C C . GLY A 1 96 ? -2.747 -16.515 3.600 1.00 96.75 96 GLY A C 1
ATOM 772 O O . GLY A 1 96 ? -1.574 -16.634 3.234 1.00 96.75 96 GLY A O 1
ATOM 773 N N . PRO A 1 97 ? -3.596 -15.658 3.002 1.00 96.50 97 PRO A N 1
ATOM 774 C CA . PRO A 1 97 ? -3.276 -14.957 1.758 1.00 96.50 97 PRO A CA 1
ATOM 775 C C . PRO A 1 97 ? -2.095 -13.993 1.879 1.00 96.50 97 PRO A C 1
ATOM 777 O O . PRO A 1 97 ? -1.436 -13.731 0.880 1.00 96.50 97 PRO A O 1
ATOM 780 N N . LEU A 1 98 ? -1.822 -13.478 3.080 1.00 97.12 98 LEU A N 1
ATOM 781 C CA . LEU A 1 98 ? -0.683 -12.602 3.323 1.00 97.12 98 LEU A CA 1
ATOM 782 C C . LEU A 1 98 ? 0.517 -13.345 3.898 1.00 97.12 98 LEU A C 1
ATOM 784 O O . LEU A 1 98 ? 1.470 -12.675 4.250 1.00 97.12 98 LEU A O 1
ATOM 788 N N . SER A 1 99 ? 0.519 -14.677 4.018 1.00 97.69 99 SER A N 1
ATOM 789 C CA . SER A 1 99 ? 1.742 -15.436 4.341 1.00 97.69 99 SER A CA 1
ATOM 790 C C . SER A 1 99 ? 2.813 -15.247 3.253 1.00 97.69 99 SER A C 1
ATOM 792 O O . SER A 1 99 ? 2.495 -14.816 2.148 1.00 97.69 99 SER A O 1
ATOM 794 N N . ALA A 1 100 ? 4.078 -15.598 3.520 1.00 95.44 100 ALA A N 1
ATOM 795 C CA . ALA A 1 100 ? 5.130 -15.526 2.493 1.00 95.44 100 ALA A CA 1
ATOM 796 C C . ALA A 1 100 ? 4.762 -16.345 1.238 1.00 95.44 100 ALA A C 1
ATOM 798 O O . ALA A 1 100 ? 4.786 -15.828 0.125 1.00 95.44 100 ALA A O 1
ATOM 799 N N . ALA A 1 101 ? 4.301 -17.586 1.431 1.00 97.50 101 ALA 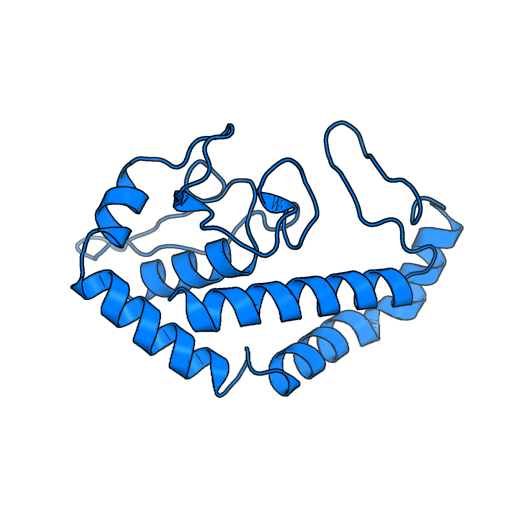A N 1
ATOM 800 C CA . ALA A 1 101 ? 3.835 -18.438 0.339 1.00 97.50 101 ALA A CA 1
ATOM 801 C C . ALA A 1 101 ? 2.569 -17.888 -0.345 1.00 97.50 101 ALA A C 1
ATOM 803 O O . ALA A 1 101 ? 2.437 -17.981 -1.563 1.00 97.50 101 ALA A O 1
ATOM 804 N N . GLY A 1 102 ? 1.644 -17.299 0.421 1.00 98.00 102 GLY A N 1
ATOM 805 C CA . GLY A 1 102 ? 0.434 -16.670 -0.111 1.00 98.00 102 GLY A CA 1
ATOM 806 C C . GLY A 1 102 ? 0.739 -15.458 -0.993 1.00 98.00 102 GLY A C 1
ATOM 807 O O . GLY A 1 102 ? 0.182 -15.345 -2.088 1.00 98.00 102 GLY A O 1
ATOM 808 N N . LEU A 1 103 ? 1.671 -14.603 -0.560 1.00 96.25 103 LEU A N 1
ATOM 809 C CA . LEU A 1 103 ? 2.170 -13.476 -1.344 1.00 96.25 103 LEU A CA 1
ATOM 810 C C . LEU A 1 103 ? 2.799 -13.966 -2.653 1.00 96.25 103 LEU A C 1
ATOM 812 O O . LEU A 1 103 ? 2.427 -13.487 -3.724 1.00 96.25 103 LEU A O 1
ATOM 816 N N . ASP A 1 104 ? 3.710 -14.935 -2.573 1.00 96.62 104 ASP A N 1
ATOM 817 C CA . ASP A 1 104 ? 4.416 -15.466 -3.740 1.00 96.62 104 ASP A CA 1
ATOM 818 C C . ASP A 1 104 ? 3.450 -16.098 -4.746 1.00 96.62 104 ASP A C 1
ATOM 820 O O . ASP A 1 104 ? 3.512 -15.809 -5.942 1.00 96.62 104 ASP A O 1
ATOM 824 N N . ALA A 1 105 ? 2.499 -16.899 -4.260 1.00 98.12 105 ALA A N 1
ATOM 825 C CA . ALA A 1 105 ? 1.468 -17.501 -5.094 1.00 98.12 105 ALA A CA 1
ATOM 826 C C . ALA A 1 105 ? 0.586 -16.438 -5.764 1.00 98.12 105 ALA A C 1
ATOM 828 O O . ALA A 1 105 ? 0.246 -16.565 -6.943 1.00 98.12 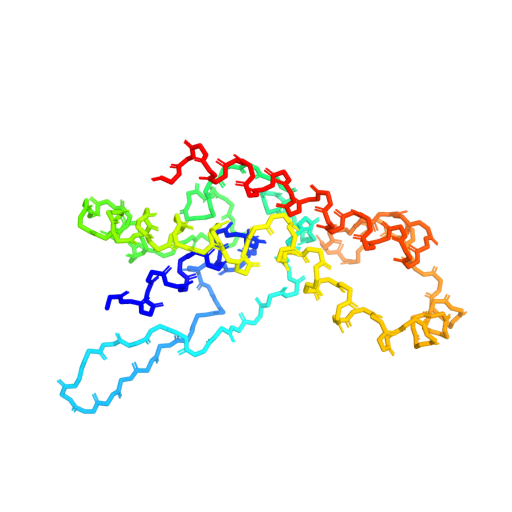105 ALA A O 1
ATOM 829 N N . ARG A 1 106 ? 0.232 -15.365 -5.044 1.00 97.00 106 ARG A N 1
ATOM 830 C CA . ARG A 1 106 ? -0.571 -14.270 -5.595 1.00 97.00 106 ARG A CA 1
ATOM 831 C C . ARG A 1 106 ? 0.189 -13.492 -6.665 1.00 97.00 106 ARG A C 1
ATOM 833 O O . ARG A 1 106 ? -0.389 -13.223 -7.717 1.00 97.00 106 ARG A O 1
ATOM 840 N N . LEU A 1 107 ? 1.454 -13.149 -6.418 1.00 97.00 107 LEU A N 1
ATOM 841 C CA . LEU A 1 107 ? 2.310 -12.478 -7.397 1.00 97.00 107 LEU A CA 1
ATOM 842 C C . LEU A 1 107 ? 2.476 -13.341 -8.650 1.00 97.00 107 LEU A C 1
ATOM 844 O O . LEU A 1 107 ? 2.258 -12.848 -9.755 1.00 97.00 107 LEU A O 1
ATOM 848 N N . ALA A 1 108 ? 2.767 -14.634 -8.494 1.00 97.31 108 ALA A N 1
ATOM 849 C CA . ALA A 1 108 ? 2.891 -15.560 -9.616 1.00 97.31 108 ALA A CA 1
ATOM 850 C C . ALA A 1 108 ? 1.592 -15.637 -10.436 1.00 97.31 108 ALA A C 1
ATOM 852 O O . ALA A 1 108 ? 1.620 -15.467 -11.652 1.00 97.31 108 ALA A O 1
ATOM 853 N N . ALA A 1 109 ? 0.442 -15.812 -9.776 1.00 98.12 109 ALA A N 1
ATOM 854 C CA . ALA A 1 109 ? -0.851 -15.907 -10.450 1.00 98.12 109 ALA A CA 1
ATOM 855 C C . ALA A 1 109 ? -1.222 -14.631 -11.226 1.00 98.12 109 ALA A C 1
ATOM 857 O O . ALA A 1 109 ? -1.761 -14.719 -12.328 1.00 98.12 109 ALA A O 1
ATOM 858 N N . LEU A 1 110 ? -0.933 -13.448 -10.672 1.00 97.44 110 LEU A N 1
ATOM 859 C CA . LEU A 1 110 ? -1.235 -12.171 -11.327 1.00 97.44 110 LEU A CA 1
ATOM 860 C C . LEU A 1 110 ? -0.286 -11.852 -12.489 1.00 97.44 110 LEU A C 1
ATOM 862 O O . LEU A 1 110 ? -0.692 -11.190 -13.440 1.00 97.44 110 LEU A O 1
ATOM 866 N N . THR A 1 111 ? 0.968 -12.300 -12.418 1.00 97.19 111 THR A N 1
ATOM 867 C CA . THR A 1 111 ? 2.020 -11.900 -13.369 1.00 97.19 111 THR A CA 1
ATOM 868 C C . THR A 1 111 ? 2.253 -12.911 -14.486 1.00 97.19 111 THR A C 1
ATOM 870 O O . THR A 1 111 ? 2.636 -12.507 -15.584 1.00 97.19 111 THR A O 1
ATOM 873 N N . ALA A 1 112 ? 1.950 -14.195 -14.263 1.00 96.75 112 ALA A N 1
ATOM 874 C CA . ALA A 1 112 ? 2.063 -15.253 -15.268 1.00 96.75 112 ALA A CA 1
ATOM 875 C C . ALA A 1 112 ? 1.416 -14.912 -16.629 1.00 96.75 112 ALA A C 1
ATOM 877 O O . ALA A 1 112 ? 2.075 -15.112 -17.650 1.00 96.75 112 ALA A O 1
ATOM 878 N N . PRO A 1 113 ? 0.188 -14.352 -16.707 1.00 97.62 113 PRO A N 1
ATOM 879 C CA . PRO A 1 113 ? -0.414 -14.026 -18.002 1.00 97.62 113 PRO A CA 1
ATOM 880 C C . PRO A 1 113 ? 0.173 -12.765 -18.661 1.00 97.62 113 PRO A C 1
ATOM 882 O O . PRO A 1 113 ? -0.154 -12.472 -19.810 1.00 97.62 113 PRO A O 1
ATOM 885 N N . LEU A 1 114 ? 1.013 -11.999 -17.957 1.00 97.75 114 LEU A N 1
ATOM 886 C CA . LEU A 1 114 ? 1.455 -10.672 -18.391 1.00 97.75 114 LEU A CA 1
ATOM 887 C C . LEU A 1 114 ? 2.818 -10.664 -19.084 1.00 97.75 114 LEU A C 1
ATOM 889 O O . LEU A 1 114 ? 3.111 -9.674 -19.743 1.00 97.75 114 LEU A O 1
ATOM 893 N N . ALA A 1 115 ? 3.627 -11.727 -18.993 1.00 94.25 115 ALA A N 1
ATOM 894 C CA . ALA A 1 115 ? 5.014 -11.727 -19.483 1.00 94.25 115 ALA A CA 1
ATOM 895 C C . ALA A 1 115 ? 5.142 -11.237 -20.941 1.00 94.25 115 ALA A C 1
ATOM 897 O O . ALA A 1 115 ? 5.784 -10.225 -21.205 1.00 94.25 115 ALA A O 1
ATOM 898 N N . ASN A 1 116 ? 4.408 -11.858 -21.871 1.00 97.06 116 ASN A N 1
ATOM 899 C CA . ASN A 1 116 ? 4.424 -11.462 -23.285 1.00 97.06 116 ASN A CA 1
ATOM 900 C C . ASN A 1 116 ? 3.915 -10.028 -23.521 1.00 97.06 116 ASN A C 1
ATOM 902 O O . ASN A 1 116 ? 4.332 -9.359 -24.466 1.00 97.06 116 ASN A O 1
ATOM 906 N N . ALA A 1 117 ? 2.956 -9.561 -22.715 1.00 97.69 117 ALA A N 1
ATOM 907 C CA . ALA A 1 117 ? 2.426 -8.207 -22.834 1.00 97.69 117 ALA A CA 1
ATOM 908 C C . ALA A 1 117 ? 3.421 -7.171 -22.293 1.00 97.69 117 ALA A C 1
ATOM 910 O O . ALA A 1 117 ? 3.607 -6.139 -22.932 1.00 97.69 117 ALA A O 1
ATOM 911 N N . ALA A 1 118 ? 4.086 -7.472 -21.175 1.00 97.19 118 ALA A N 1
ATOM 912 C CA . ALA A 1 118 ? 5.135 -6.652 -20.588 1.00 97.19 118 ALA A CA 1
ATOM 913 C C . ALA A 1 118 ? 6.325 -6.502 -21.548 1.00 97.19 118 ALA A C 1
ATOM 915 O O . ALA A 1 118 ? 6.759 -5.379 -21.792 1.00 97.19 118 ALA A O 1
ATOM 916 N N . ASP A 1 119 ? 6.777 -7.590 -22.179 1.00 96.06 119 ASP A N 1
ATOM 917 C CA . ASP A 1 119 ? 7.876 -7.540 -23.151 1.00 96.06 119 ASP A CA 1
ATOM 918 C C . ASP A 1 119 ? 7.552 -6.602 -24.322 1.00 96.06 119 ASP A C 1
ATOM 920 O O . ASP A 1 119 ? 8.320 -5.691 -24.633 1.00 96.06 119 ASP A O 1
ATOM 924 N N . ARG A 1 120 ? 6.369 -6.750 -24.935 1.00 98.00 120 ARG A N 1
ATOM 925 C CA . ARG A 1 120 ? 5.925 -5.854 -26.019 1.00 98.00 120 ARG A CA 1
ATOM 926 C C . ARG A 1 120 ? 5.768 -4.407 -25.550 1.00 98.00 120 ARG A C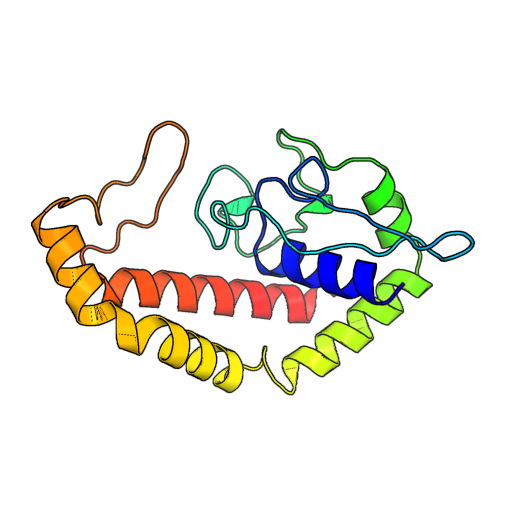 1
ATOM 928 O O . ARG A 1 120 ? 6.098 -3.484 -26.293 1.00 98.00 120 ARG A O 1
ATOM 935 N N . ASN A 1 121 ? 5.258 -4.209 -24.335 1.00 98.00 121 ASN A N 1
ATOM 936 C CA . ASN A 1 121 ? 5.083 -2.892 -23.734 1.00 98.00 121 ASN A CA 1
ATOM 937 C C . ASN A 1 121 ? 6.432 -2.177 -23.609 1.00 98.00 121 ASN A C 1
ATOM 939 O O . ASN A 1 121 ? 6.578 -1.068 -24.111 1.00 98.00 121 ASN A O 1
ATOM 943 N N . PHE A 1 122 ? 7.437 -2.821 -23.017 1.00 96.81 122 PHE A N 1
ATOM 944 C CA . PHE A 1 122 ? 8.730 -2.179 -22.769 1.00 96.81 122 PHE A CA 1
ATOM 945 C C . PHE A 1 122 ? 9.649 -2.134 -23.996 1.00 96.81 122 PHE A C 1
ATOM 947 O O . PHE A 1 122 ? 10.526 -1.277 -24.061 1.00 96.81 122 PHE A O 1
ATOM 954 N N . GLN A 1 123 ? 9.393 -2.953 -25.022 1.00 96.88 123 GLN A N 1
ATOM 955 C CA . GLN A 1 123 ? 9.951 -2.735 -26.363 1.00 96.88 123 GLN A CA 1
ATOM 956 C C . GLN A 1 123 ? 9.408 -1.451 -27.006 1.00 96.88 123 GLN A C 1
ATOM 958 O O . GLN A 1 123 ? 10.149 -0.719 -27.659 1.00 96.88 123 GLN A O 1
ATOM 963 N N . ARG A 1 124 ? 8.109 -1.168 -26.840 1.00 98.00 124 ARG A N 1
ATOM 964 C CA . ARG A 1 124 ? 7.479 0.041 -27.388 1.00 98.00 124 ARG A CA 1
ATOM 965 C C . ARG A 1 124 ? 7.809 1.291 -26.571 1.00 98.00 124 ARG A C 1
ATOM 967 O O . ARG A 1 124 ? 8.000 2.358 -27.155 1.00 98.00 124 ARG A O 1
ATOM 974 N N . TRP A 1 125 ? 7.854 1.158 -25.250 1.00 96.56 125 TRP A N 1
ATOM 975 C CA . TRP A 1 125 ? 8.084 2.230 -24.286 1.00 96.56 125 TRP A CA 1
ATOM 976 C C . TRP A 1 125 ? 9.230 1.836 -23.340 1.00 96.56 125 TRP A C 1
ATOM 978 O O . TRP A 1 125 ? 8.981 1.248 -22.288 1.00 96.56 125 TRP A O 1
ATOM 988 N N . PRO A 1 126 ? 10.491 2.140 -23.686 1.00 95.38 126 PRO A N 1
ATOM 989 C CA . PRO A 1 126 ? 11.657 1.731 -22.904 1.00 95.38 126 PRO A CA 1
ATOM 990 C C . PRO A 1 126 ? 11.861 2.644 -21.683 1.00 95.38 126 PRO A C 1
ATOM 992 O O . PRO A 1 126 ? 12.791 3.443 -21.634 1.00 95.38 126 PRO A O 1
ATOM 995 N N . ASN A 1 127 ? 10.958 2.564 -20.703 1.00 95.25 127 ASN A N 1
ATOM 996 C CA . ASN A 1 127 ? 10.905 3.471 -19.552 1.00 95.25 127 ASN A CA 1
ATOM 997 C C . ASN A 1 127 ? 11.119 2.791 -18.186 1.00 95.25 127 ASN A C 1
ATOM 999 O O . ASN A 1 127 ? 11.003 3.464 -17.168 1.00 95.25 127 ASN A O 1
ATOM 1003 N N . LEU A 1 128 ? 11.471 1.501 -18.148 1.00 96.25 128 LEU A N 1
ATOM 1004 C CA . LEU A 1 128 ? 11.679 0.727 -16.910 1.00 96.25 128 LEU A CA 1
ATOM 1005 C C . LEU A 1 128 ? 12.711 1.332 -15.944 1.00 96.25 128 LEU A C 1
ATOM 1007 O O . LEU A 1 128 ? 12.592 1.179 -14.735 1.00 96.25 128 LEU A O 1
ATOM 1011 N N . THR A 1 129 ? 13.706 2.039 -16.474 1.00 96.88 129 THR A N 1
ATOM 1012 C CA . THR A 1 129 ? 14.767 2.696 -15.696 1.00 96.88 129 THR A CA 1
ATOM 1013 C C . THR A 1 129 ? 14.475 4.169 -15.402 1.00 96.88 129 THR A C 1
ATOM 1015 O O . THR A 1 129 ? 15.308 4.863 -14.822 1.00 96.88 129 THR A O 1
ATOM 1018 N N . THR A 1 130 ? 13.303 4.676 -15.800 1.00 96.81 130 THR A N 1
ATOM 1019 C CA . THR A 1 130 ? 12.903 6.056 -15.508 1.00 96.81 130 THR A CA 1
ATOM 1020 C C . THR A 1 130 ? 12.594 6.164 -14.022 1.00 96.81 130 THR A C 1
ATOM 1022 O O . THR A 1 130 ? 11.658 5.536 -13.548 1.00 96.81 130 THR A O 1
ATOM 1025 N N . GLU A 1 131 ? 13.368 6.957 -13.282 1.00 95.88 131 GLU A N 1
ATOM 1026 C CA . GLU A 1 131 ? 13.183 7.143 -11.833 1.00 95.88 131 GLU A CA 1
ATOM 1027 C C . GLU A 1 131 ? 11.981 8.043 -11.501 1.00 95.88 131 GLU A C 1
ATOM 1029 O O . GLU A 1 131 ? 11.430 7.965 -10.404 1.00 95.88 131 GLU A O 1
ATOM 1034 N N . LYS A 1 132 ? 11.579 8.926 -12.431 1.00 95.81 132 LYS A N 1
ATOM 1035 C CA . LYS A 1 132 ? 10.487 9.884 -12.217 1.00 95.81 132 LYS A CA 1
ATOM 1036 C C . LYS A 1 132 ? 9.579 10.066 -13.427 1.00 95.81 132 LYS A C 1
ATOM 1038 O O . LYS A 1 132 ? 10.046 10.384 -14.519 1.00 95.81 132 LYS A O 1
ATOM 1043 N N . ILE A 1 133 ? 8.271 9.991 -13.194 1.00 92.31 133 ILE A N 1
ATOM 1044 C CA . ILE A 1 133 ? 7.219 10.355 -14.150 1.00 92.31 133 ILE A CA 1
ATOM 1045 C C . ILE A 1 133 ? 6.427 11.520 -13.549 1.00 92.31 133 ILE A C 1
ATOM 1047 O O . ILE A 1 133 ? 5.569 11.343 -12.684 1.00 92.31 133 ILE A O 1
ATOM 1051 N N . GLY A 1 134 ? 6.749 12.747 -13.968 1.00 93.12 134 GLY A N 1
ATOM 1052 C CA . GLY A 1 134 ? 6.237 13.945 -13.299 1.00 93.12 134 GLY A CA 1
ATOM 1053 C C . GLY A 1 134 ? 6.671 13.969 -11.821 1.00 93.12 134 GLY A C 1
ATOM 1054 O O . GLY A 1 134 ? 7.870 13.865 -11.556 1.00 93.12 134 GLY A O 1
ATOM 1055 N N . PRO A 1 135 ? 5.746 14.103 -10.848 1.00 90.81 135 PRO A N 1
ATOM 1056 C CA . PRO A 1 135 ? 6.085 14.073 -9.425 1.00 90.81 135 PRO A CA 1
ATOM 1057 C C . PRO A 1 135 ? 6.239 12.651 -8.853 1.00 90.81 135 PRO A C 1
ATOM 1059 O O . PRO A 1 135 ? 6.588 12.519 -7.682 1.00 90.81 135 PRO A O 1
ATOM 1062 N N . ILE A 1 136 ? 5.946 11.607 -9.637 1.00 95.06 136 ILE A N 1
ATOM 1063 C CA . ILE A 1 136 ? 5.892 10.216 -9.176 1.00 95.06 136 ILE A CA 1
ATOM 1064 C C . ILE A 1 136 ? 7.282 9.593 -9.293 1.00 95.06 136 ILE A C 1
ATOM 1066 O O . ILE A 1 136 ? 7.839 9.541 -10.385 1.00 95.06 136 ILE A O 1
ATOM 1070 N N . VAL A 1 137 ? 7.812 9.106 -8.176 1.00 96.81 137 VAL A N 1
ATOM 1071 C CA . VAL A 1 137 ? 9.017 8.279 -8.077 1.00 96.81 137 VAL A CA 1
ATOM 1072 C C . VAL A 1 137 ? 8.660 6.824 -8.363 1.00 96.81 137 VAL A C 1
ATOM 1074 O O . VAL A 1 137 ? 7.664 6.314 -7.8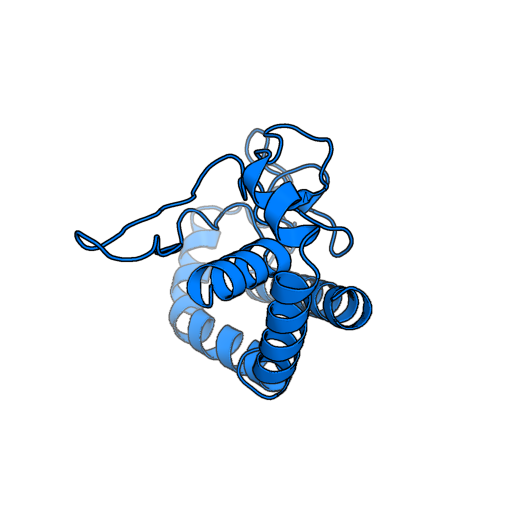42 1.00 96.81 137 VAL A O 1
ATOM 1077 N N . THR A 1 138 ? 9.487 6.165 -9.168 1.00 96.12 138 THR A N 1
ATOM 1078 C CA . THR A 1 138 ? 9.305 4.783 -9.621 1.00 96.12 138 THR A CA 1
ATOM 1079 C C . THR A 1 138 ? 10.570 3.943 -9.400 1.00 96.12 138 THR A C 1
ATOM 1081 O O . THR A 1 138 ? 11.683 4.471 -9.453 1.00 96.12 138 THR A O 1
ATOM 1084 N N . PRO A 1 139 ? 10.435 2.626 -9.166 1.00 96.12 139 PRO A N 1
ATOM 1085 C CA . PRO A 1 139 ? 11.562 1.695 -9.163 1.00 96.12 139 PRO A CA 1
ATOM 1086 C C . PRO A 1 139 ? 12.265 1.644 -10.523 1.00 96.12 139 PRO A C 1
ATOM 1088 O O . PRO A 1 139 ? 11.627 1.724 -11.570 1.00 96.12 139 PRO A O 1
ATOM 1091 N N . THR A 1 140 ? 13.583 1.445 -10.507 1.00 97.00 140 THR A N 1
ATOM 1092 C CA . THR A 1 140 ? 14.454 1.571 -11.690 1.00 97.00 140 THR A CA 1
ATOM 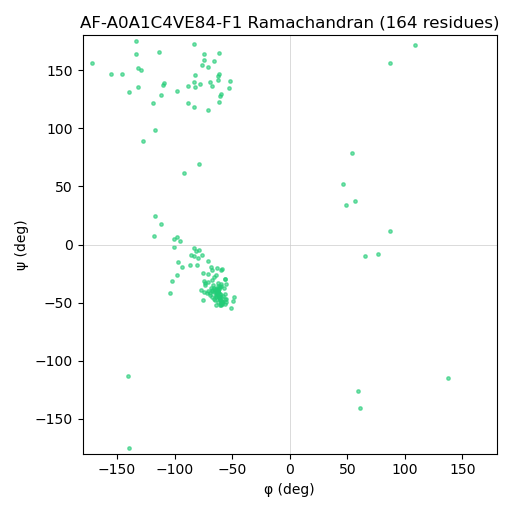1093 C C . THR A 1 140 ? 15.054 0.249 -12.169 1.00 97.00 140 THR A C 1
ATOM 1095 O O . THR A 1 140 ? 16.025 0.251 -12.925 1.00 97.00 140 THR A O 1
ATOM 1098 N N . ALA A 1 141 ? 14.493 -0.890 -11.747 1.00 97.38 141 ALA A N 1
ATOM 1099 C CA . ALA A 1 141 ? 14.900 -2.185 -12.278 1.00 97.38 141 ALA A CA 1
ATOM 1100 C C . ALA A 1 141 ? 14.668 -2.223 -13.798 1.00 97.38 141 ALA A C 1
ATOM 1102 O O . ALA A 1 141 ? 13.585 -1.910 -14.290 1.00 97.38 141 ALA A O 1
ATOM 1103 N N . ASP A 1 142 ? 15.689 -2.616 -14.547 1.00 96.19 142 ASP A N 1
ATOM 1104 C CA . ASP A 1 142 ? 15.757 -2.493 -16.007 1.00 96.19 142 ASP A CA 1
ATOM 1105 C C . ASP A 1 142 ? 14.970 -3.566 -16.774 1.00 96.19 142 ASP A C 1
ATOM 1107 O O . ASP A 1 142 ? 14.842 -3.497 -17.997 1.00 96.19 142 ASP A O 1
ATOM 1111 N N . THR A 1 143 ? 14.398 -4.537 -16.063 1.00 96.62 143 THR A N 1
ATOM 1112 C CA . THR A 1 143 ? 13.612 -5.633 -16.632 1.00 96.62 143 THR A CA 1
ATOM 1113 C C . THR A 1 143 ? 12.287 -5.809 -15.896 1.00 96.62 143 THR A C 1
ATOM 1115 O O . THR A 1 143 ? 12.181 -5.548 -14.697 1.00 96.62 143 THR A O 1
ATOM 1118 N N . TRP A 1 144 ? 11.266 -6.314 -16.597 1.00 96.44 144 TRP A N 1
ATOM 1119 C CA . TRP A 1 144 ? 9.976 -6.645 -15.983 1.00 96.44 144 TRP A CA 1
ATOM 1120 C C . TRP A 1 144 ? 10.110 -7.621 -14.794 1.00 96.44 144 TRP A C 1
ATOM 1122 O O . TRP A 1 144 ? 9.585 -7.309 -13.726 1.00 96.44 144 TRP A O 1
ATOM 1132 N N . PRO A 1 145 ? 10.869 -8.735 -14.884 1.00 97.06 145 PRO A N 1
ATOM 1133 C CA . PRO A 1 145 ? 11.162 -9.569 -13.717 1.00 97.06 145 PRO A CA 1
ATOM 1134 C C . PRO A 1 145 ? 11.844 -8.818 -12.566 1.00 97.06 145 PRO A C 1
ATOM 1136 O O . PRO A 1 145 ? 11.517 -9.063 -11.406 1.00 97.06 145 PRO A O 1
ATOM 1139 N N . GLY A 1 146 ? 12.748 -7.878 -12.862 1.00 97.81 146 GLY A N 1
ATOM 1140 C CA . GLY A 1 146 ? 13.372 -7.029 -11.846 1.00 97.81 146 GLY A CA 1
ATOM 1141 C C . GLY A 1 146 ? 12.360 -6.142 -11.111 1.00 97.81 146 GLY A C 1
ATOM 1142 O O . GLY A 1 146 ? 12.418 -6.029 -9.888 1.00 97.81 146 GLY A O 1
ATOM 1143 N N . GLN A 1 147 ? 11.379 -5.586 -11.827 1.00 96.94 147 GLN A N 1
ATOM 1144 C CA . GLN A 1 147 ? 10.276 -4.821 -11.232 1.00 96.94 147 GLN A CA 1
ATOM 1145 C C . GLN A 1 147 ? 9.396 -5.686 -10.315 1.00 96.94 147 GLN A C 1
ATOM 1147 O O . GLN A 1 147 ? 8.994 -5.252 -9.234 1.00 96.94 147 GLN A O 1
ATOM 1152 N N . LEU A 1 148 ? 9.143 -6.943 -10.697 1.00 97.44 148 LEU A N 1
ATOM 1153 C CA . LEU A 1 148 ? 8.445 -7.904 -9.835 1.00 97.44 148 LEU A CA 1
ATOM 1154 C C . LEU A 1 148 ? 9.252 -8.247 -8.577 1.00 97.44 148 LEU A C 1
ATOM 1156 O O . LEU A 1 148 ? 8.675 -8.366 -7.494 1.00 97.44 148 LEU A O 1
ATOM 1160 N N . GLY A 1 149 ? 10.576 -8.369 -8.710 1.00 98.12 149 GLY A N 1
ATOM 1161 C CA . GLY A 1 149 ? 11.497 -8.526 -7.584 1.00 98.12 149 GLY A CA 1
ATOM 1162 C C . GLY A 1 149 ? 11.402 -7.356 -6.605 1.00 98.12 149 GLY A C 1
ATOM 1163 O O . GLY A 1 149 ? 11.170 -7.574 -5.419 1.00 98.12 149 GLY A O 1
ATOM 1164 N N . TYR A 1 150 ? 11.453 -6.119 -7.112 1.00 98.00 150 TYR A N 1
ATOM 1165 C CA . TYR A 1 150 ? 11.277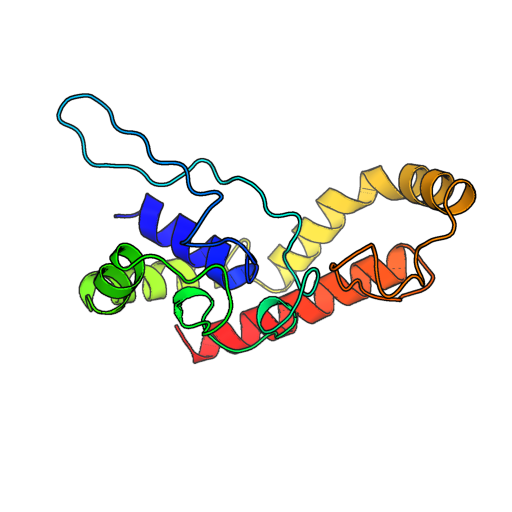 -4.915 -6.295 1.00 98.00 150 TYR A CA 1
ATOM 1166 C C . TYR A 1 150 ? 9.957 -4.936 -5.511 1.00 98.00 150 TYR A C 1
ATOM 1168 O O . TYR A 1 150 ? 9.959 -4.734 -4.295 1.00 98.00 150 TYR A O 1
ATOM 1176 N N . LEU A 1 151 ? 8.834 -5.225 -6.183 1.00 97.62 151 LEU A N 1
ATOM 1177 C CA . LEU A 1 151 ? 7.517 -5.290 -5.545 1.00 97.62 151 LEU A CA 1
ATOM 1178 C C . LEU A 1 151 ? 7.478 -6.346 -4.430 1.00 97.62 151 LEU A C 1
ATOM 1180 O O . LEU A 1 151 ? 6.983 -6.075 -3.332 1.00 97.62 151 LEU A O 1
ATOM 1184 N N . ARG A 1 152 ? 8.019 -7.541 -4.693 1.00 98.06 152 ARG A N 1
ATOM 1185 C CA . ARG A 1 152 ? 8.085 -8.637 -3.716 1.00 98.06 152 ARG A CA 1
ATOM 1186 C C . ARG A 1 152 ? 8.916 -8.253 -2.494 1.00 98.06 152 ARG A C 1
ATOM 1188 O O . ARG A 1 152 ? 8.471 -8.467 -1.364 1.00 98.06 152 ARG A O 1
ATOM 1195 N N . ASP A 1 153 ? 10.087 -7.663 -2.706 1.00 98.31 153 ASP A N 1
ATOM 1196 C CA . ASP A 1 153 ? 10.994 -7.258 -1.631 1.00 98.31 153 ASP A CA 1
ATOM 1197 C C . ASP A 1 153 ? 10.410 -6.111 -0.801 1.00 98.31 153 ASP A C 1
ATOM 1199 O O . ASP A 1 153 ? 10.525 -6.099 0.429 1.00 98.31 153 ASP A O 1
ATOM 1203 N N . TRP A 1 154 ? 9.754 -5.146 -1.452 1.00 98.38 154 TRP A N 1
ATOM 1204 C CA . TRP A 1 154 ? 9.063 -4.055 -0.770 1.00 98.38 154 TRP A CA 1
ATOM 1205 C C . TRP A 1 154 ? 7.928 -4.592 0.111 1.00 98.38 154 TRP A C 1
ATOM 1207 O O . TRP A 1 154 ? 7.883 -4.291 1.306 1.00 98.38 154 TRP A O 1
ATOM 1217 N N . LEU A 1 155 ? 7.062 -5.452 -0.439 1.00 98.12 155 LEU A N 1
ATOM 1218 C CA . LEU A 1 155 ? 5.952 -6.061 0.301 1.00 98.12 155 LEU A CA 1
ATOM 1219 C C . LEU A 1 155 ? 6.438 -6.923 1.465 1.00 98.12 155 LEU A C 1
ATOM 1221 O O . LEU A 1 155 ? 5.881 -6.845 2.558 1.00 98.12 155 LEU A O 1
ATOM 1225 N N . THR A 1 156 ? 7.499 -7.703 1.263 1.00 98.12 156 THR A N 1
ATOM 1226 C CA . THR A 1 156 ? 8.080 -8.547 2.314 1.00 98.12 156 THR A CA 1
ATOM 1227 C C . THR A 1 156 ? 8.568 -7.704 3.492 1.00 98.12 156 THR A C 1
ATOM 1229 O O . THR A 1 156 ? 8.209 -7.981 4.638 1.00 98.12 156 THR A O 1
ATOM 1232 N N . ARG A 1 157 ? 9.316 -6.625 3.224 1.00 98.56 157 ARG A N 1
ATOM 1233 C CA . ARG A 1 157 ? 9.779 -5.691 4.265 1.00 98.56 157 ARG A CA 1
ATOM 1234 C C . ARG A 1 157 ? 8.621 -4.970 4.954 1.00 98.56 157 ARG A C 1
ATOM 1236 O O . ARG A 1 157 ? 8.625 -4.842 6.177 1.00 98.56 157 ARG A O 1
ATOM 1243 N N . ARG A 1 158 ? 7.608 -4.542 4.194 1.00 98.38 158 ARG A N 1
ATOM 1244 C CA . ARG A 1 158 ? 6.421 -3.871 4.741 1.00 98.38 158 ARG A CA 1
ATOM 1245 C C . ARG A 1 158 ? 5.617 -4.782 5.667 1.00 98.38 158 ARG A C 1
ATOM 1247 O O . ARG A 1 158 ? 5.233 -4.355 6.754 1.00 98.38 158 ARG A O 1
ATOM 1254 N N . MET A 1 159 ? 5.386 -6.031 5.264 1.00 98.12 159 MET A N 1
ATOM 1255 C CA . MET A 1 159 ? 4.702 -7.015 6.105 1.00 98.12 159 MET A CA 1
ATOM 1256 C C . MET A 1 159 ? 5.502 -7.329 7.369 1.00 98.12 159 MET A C 1
ATOM 1258 O O . MET A 1 159 ? 4.908 -7.383 8.439 1.00 98.12 159 MET A O 1
ATOM 1262 N N . ALA A 1 160 ? 6.830 -7.458 7.275 1.00 98.25 160 ALA A N 1
ATOM 1263 C CA . ALA A 1 160 ? 7.682 -7.671 8.445 1.00 98.25 160 ALA A CA 1
ATOM 1264 C C . ALA A 1 160 ? 7.604 -6.503 9.446 1.00 98.25 160 ALA A C 1
ATOM 1266 O O . ALA A 1 160 ? 7.568 -6.722 10.654 1.00 98.25 160 ALA A O 1
ATOM 1267 N N . TRP A 1 161 ? 7.526 -5.260 8.961 1.00 98.44 161 TRP A N 1
ATOM 1268 C CA . TRP A 1 161 ? 7.290 -4.111 9.834 1.00 98.44 161 TRP A CA 1
ATOM 1269 C C . TRP A 1 161 ? 5.901 -4.162 10.489 1.00 98.44 161 TRP A C 1
ATOM 1271 O O . TRP A 1 161 ? 5.801 -4.006 11.707 1.00 98.44 161 TRP A O 1
ATOM 1281 N N . LEU A 1 162 ? 4.843 -4.433 9.714 1.00 98.31 162 LEU A N 1
ATOM 1282 C CA . LEU A 1 162 ? 3.475 -4.554 10.235 1.00 98.31 162 LEU A CA 1
ATOM 1283 C C . LEU A 1 162 ? 3.333 -5.674 11.271 1.00 98.31 162 LEU A C 1
ATOM 1285 O O . LEU A 1 162 ? 2.646 -5.472 12.266 1.00 98.31 162 LEU A O 1
ATOM 1289 N N . ASP A 1 163 ? 4.032 -6.800 11.096 1.00 98.06 163 ASP A N 1
ATOM 1290 C CA . ASP A 1 163 ? 4.071 -7.898 12.072 1.00 98.06 163 ASP A CA 1
ATOM 1291 C C . ASP A 1 163 ? 4.545 -7.432 13.461 1.00 98.06 163 ASP A C 1
ATOM 1293 O O . ASP A 1 163 ? 4.121 -7.991 14.469 1.00 98.06 163 ASP A O 1
ATOM 1297 N N . SER A 1 164 ? 5.399 -6.404 13.522 1.00 97.19 164 SER A N 1
ATOM 1298 C CA . SER A 1 164 ? 5.884 -5.824 14.784 1.00 97.19 164 SER A CA 1
ATOM 1299 C C . SER A 1 164 ? 5.070 -4.630 15.292 1.00 97.19 164 SER A C 1
ATOM 1301 O O . SER A 1 164 ? 5.191 -4.267 16.461 1.00 97.19 164 SER A O 1
ATOM 1303 N N . ALA A 1 165 ? 4.296 -3.983 14.419 1.00 94.75 165 ALA A N 1
ATOM 1304 C CA . ALA A 1 165 ? 3.686 -2.684 14.695 1.00 94.75 165 ALA A CA 1
ATOM 1305 C C . ALA A 1 165 ? 2.193 -2.776 15.050 1.00 94.75 165 ALA A C 1
ATOM 1307 O O . ALA A 1 165 ? 1.699 -1.926 15.792 1.00 94.75 165 ALA A O 1
ATOM 1308 N N . VAL A 1 166 ? 1.483 -3.764 14.493 1.00 88.06 166 VAL A N 1
ATOM 1309 C CA . VAL A 1 166 ? 0.034 -3.999 14.660 1.00 88.06 166 VAL A CA 1
ATOM 1310 C C . VAL A 1 166 ? -0.285 -4.572 16.045 1.00 88.06 166 VAL A C 1
ATOM 1312 O O . VAL A 1 166 ? -1.159 -3.996 16.748 1.00 88.06 166 VAL A O 1
#

Organism: NCBI:txid121616

pLDDT: mean 95.84, std 2.97, range [73.56, 98.62]

Foldseek 3Di:
DVQVLVLQCVCLLFVAQCPQPDQWDWDADVVGDIGTDDGGDSPCTQLKFDDCRVDLADGSQPDPDPPHHDCVVVVQVPDVVSVVVSVVVLVVCCVACLPLVNVVVVLCVVCVVCQVVQVVVCVVPVCLQPQDDPRMGDDRQRDPVSSSVSSSVSSVSSSVNVVVVD